Protein AF-A0A6J4KEX6-F1 (afdb_monomer_lite)

Sequence (152 aa):
MSIEQQAAGGSEARLTPADVQQVTFPRSTMLHPGYSEGDVDRFLDRVGAELSRLQAENAELQGQVSDLAQRLQAAESRPGPSDQAVGILAAAQQTADQYVAEAEAFSRVMTSEAREQYEDQLRQAREKAGAIIQAAQEAAQDAVAADVEARP

Foldseek 3Di:
DDDDPPDDDDDDPPQALVNLQPDDDDDDDPVDDDDDPVVSNVVSNVVSVVRVVVVVVVVVVVVVVVVVVVVVVVVVPDDDPVRVVVVVVVVVVVVVVVVVVVVVVVVVVVVVVVVVVVVVVVVVVVVVVVVVVVVVVVVVVVVVVVVVVPDD

Structure (mmCIF, N/CA/C/O backbone):
data_AF-A0A6J4KEX6-F1
#
_entry.id   AF-A0A6J4KEX6-F1
#
loop_
_atom_site.group_PDB
_atom_site.id
_atom_site.type_symbol
_atom_site.label_atom_id
_atom_site.label_alt_id
_atom_site.label_comp_id
_atom_site.label_asym_id
_atom_site.label_entity_id
_atom_site.label_seq_id
_atom_site.pdbx_PDB_ins_code
_atom_site.Cartn_x
_atom_site.Cartn_y
_atom_site.Cartn_z
_atom_site.occupancy
_atom_site.B_iso_or_equiv
_atom_site.auth_seq_id
_atom_site.auth_comp_id
_atom_site.auth_asym_id
_atom_site.auth_atom_id
_atom_site.pdbx_PDB_model_num
ATOM 1 N N . MET A 1 1 ? 6.064 -25.084 -22.216 1.00 36.19 1 MET A N 1
ATOM 2 C CA . MET A 1 1 ? 6.063 -25.283 -23.678 1.00 36.19 1 MET A CA 1
ATOM 3 C C . MET A 1 1 ? 5.664 -23.949 -24.271 1.00 36.19 1 MET A C 1
ATOM 5 O O . MET A 1 1 ? 4.623 -23.425 -23.898 1.00 36.19 1 MET A O 1
ATOM 9 N N . SER A 1 2 ? 6.615 -23.335 -24.963 1.00 36.50 2 SER A N 1
ATOM 10 C CA . SER A 1 2 ? 6.733 -21.894 -25.173 1.00 36.50 2 SER A CA 1
ATOM 11 C C . SER A 1 2 ? 5.706 -21.356 -26.161 1.00 36.50 2 SER A C 1
ATOM 13 O O . SER A 1 2 ? 5.505 -21.935 -27.224 1.00 36.50 2 SER A O 1
ATOM 15 N N . ILE A 1 3 ? 5.081 -20.248 -25.770 1.00 38.25 3 ILE A N 1
ATOM 16 C CA . ILE A 1 3 ? 4.128 -19.487 -26.569 1.00 38.25 3 ILE A CA 1
ATOM 17 C C . ILE A 1 3 ? 4.879 -18.879 -27.752 1.00 38.25 3 ILE A C 1
ATOM 19 O O . ILE A 1 3 ? 5.911 -18.228 -27.582 1.00 38.25 3 ILE A O 1
ATOM 23 N N . GLU A 1 4 ? 4.343 -19.152 -28.936 1.00 42.66 4 GLU A N 1
ATOM 24 C CA . GLU A 1 4 ? 4.689 -18.561 -30.218 1.00 42.66 4 GLU A CA 1
ATOM 25 C C . GLU A 1 4 ? 4.863 -17.047 -30.103 1.00 42.66 4 GLU A C 1
ATOM 27 O O . GLU A 1 4 ? 3.908 -16.301 -29.897 1.00 42.66 4 GLU A O 1
ATOM 32 N N . GLN A 1 5 ? 6.093 -16.589 -30.307 1.00 40.84 5 GLN A N 1
ATOM 33 C CA . GLN A 1 5 ? 6.354 -15.219 -30.715 1.00 40.84 5 GLN A CA 1
ATOM 34 C C . GLN A 1 5 ? 6.746 -15.248 -32.191 1.00 40.84 5 GLN A C 1
ATOM 36 O O . GLN A 1 5 ? 7.904 -15.112 -32.575 1.00 40.84 5 GLN A O 1
ATOM 41 N N . GLN A 1 6 ? 5.737 -15.495 -33.025 1.00 41.22 6 GLN A N 1
ATOM 42 C CA . GLN A 1 6 ? 5.761 -15.174 -34.444 1.00 41.22 6 GLN A CA 1
ATOM 43 C C . GLN A 1 6 ? 5.323 -13.711 -34.607 1.00 41.22 6 GLN A C 1
ATOM 45 O O . GLN A 1 6 ? 4.145 -13.396 -34.718 1.00 41.22 6 GLN A O 1
ATOM 50 N N . ALA A 1 7 ? 6.308 -12.816 -34.582 1.00 35.41 7 ALA A N 1
ATOM 51 C CA . ALA A 1 7 ? 6.277 -11.463 -35.139 1.00 35.41 7 ALA A CA 1
ATOM 52 C C . ALA A 1 7 ? 7.758 -11.058 -35.286 1.00 35.41 7 ALA A C 1
ATOM 54 O O . ALA A 1 7 ? 8.468 -11.016 -34.294 1.00 35.41 7 ALA A O 1
ATOM 55 N N . ALA A 1 8 ? 8.358 -10.836 -36.450 1.00 37.16 8 ALA A N 1
ATOM 56 C CA . ALA A 1 8 ? 7.833 -10.405 -37.728 1.00 37.16 8 ALA A CA 1
ATOM 57 C C . ALA A 1 8 ? 8.713 -10.959 -38.864 1.00 37.16 8 ALA A C 1
ATOM 59 O O . ALA A 1 8 ? 9.930 -10.776 -38.870 1.00 37.16 8 ALA A O 1
ATOM 60 N N . GLY A 1 9 ? 8.088 -11.594 -39.855 1.00 37.34 9 GLY A N 1
ATOM 61 C CA . GLY A 1 9 ? 8.650 -11.643 -41.200 1.00 37.34 9 GLY A CA 1
ATOM 62 C C . GLY A 1 9 ? 8.529 -10.248 -41.812 1.00 37.34 9 GLY A C 1
ATOM 63 O O . GLY A 1 9 ? 7.419 -9.731 -41.912 1.00 37.34 9 GLY A O 1
ATOM 64 N N . GLY A 1 10 ? 9.653 -9.623 -42.168 1.00 40.06 10 GLY A N 1
ATOM 65 C CA . GLY A 1 10 ? 9.644 -8.298 -42.794 1.00 40.06 10 GLY A CA 1
ATOM 66 C C . GLY A 1 10 ? 10.841 -7.412 -42.461 1.00 40.06 10 GLY A C 1
ATOM 67 O O . GLY A 1 10 ? 10.688 -6.291 -41.991 1.00 40.06 10 GLY A O 1
ATOM 68 N N . SER A 1 11 ? 12.053 -7.883 -42.710 1.00 38.91 11 SER A N 1
ATOM 69 C CA . SER A 1 11 ? 13.150 -7.006 -43.115 1.00 38.91 11 SER A CA 1
ATOM 70 C C . SER A 1 11 ? 14.004 -7.856 -44.034 1.00 38.91 11 SER A C 1
ATOM 72 O O . SER A 1 11 ? 14.505 -8.893 -43.602 1.00 38.91 11 SER A O 1
ATOM 74 N N . GLU A 1 12 ? 14.110 -7.464 -45.303 1.00 49.44 12 GLU A N 1
ATOM 75 C CA . GLU A 1 12 ? 15.237 -7.855 -46.154 1.00 49.44 12 GLU A CA 1
ATOM 76 C C . GLU A 1 12 ? 16.487 -7.896 -45.271 1.00 49.44 12 GLU A C 1
ATOM 78 O O . GLU A 1 12 ? 16.677 -6.964 -44.486 1.00 49.44 12 GLU A O 1
ATOM 83 N N . ALA A 1 13 ? 17.234 -9.007 -45.285 1.00 61.22 13 ALA A N 1
ATOM 84 C CA . ALA A 1 13 ? 18.348 -9.252 -44.370 1.00 61.22 13 ALA A CA 1
ATOM 85 C C . ALA A 1 13 ? 19.141 -7.955 -44.157 1.00 61.22 13 ALA A C 1
ATOM 87 O O . ALA A 1 13 ? 19.726 -7.430 -45.104 1.00 61.22 13 ALA A O 1
ATOM 88 N N . ARG A 1 14 ? 19.024 -7.367 -42.954 1.00 72.31 14 ARG A N 1
ATOM 89 C CA . ARG A 1 14 ? 19.519 -6.012 -42.694 1.00 72.31 14 ARG A CA 1
ATOM 90 C C . ARG A 1 14 ? 20.992 -5.988 -43.055 1.00 72.31 14 ARG A C 1
ATOM 92 O O . ARG A 1 14 ? 21.758 -6.747 -42.470 1.00 72.31 14 ARG A O 1
ATOM 99 N N . LEU A 1 15 ? 21.344 -5.125 -44.002 1.00 80.88 15 LEU A N 1
ATOM 100 C CA . LEU A 1 15 ? 22.712 -4.959 -44.467 1.00 80.88 15 LEU A CA 1
ATOM 101 C C . LEU A 1 15 ? 23.628 -4.801 -43.247 1.00 80.88 15 LEU A C 1
ATOM 103 O O . LEU A 1 15 ? 23.368 -3.962 -42.377 1.00 80.88 15 LEU A O 1
ATOM 107 N N . THR A 1 16 ? 24.656 -5.634 -43.151 1.00 85.38 16 THR A N 1
ATOM 108 C CA . THR A 1 16 ? 25.704 -5.509 -42.139 1.00 85.38 16 THR A CA 1
ATOM 109 C C . THR A 1 16 ? 26.888 -4.725 -42.706 1.00 85.38 16 THR A C 1
ATOM 111 O O . THR A 1 16 ? 27.060 -4.646 -43.924 1.00 85.38 16 THR A O 1
ATOM 114 N N . PRO A 1 17 ? 27.748 -4.146 -41.851 1.00 85.06 17 PRO A N 1
ATOM 115 C CA . PRO A 1 17 ? 28.993 -3.530 -42.306 1.00 85.06 17 PRO A CA 1
ATOM 116 C C . PRO A 1 17 ? 29.854 -4.484 -43.141 1.00 85.06 17 PRO A C 1
ATOM 118 O O . PRO A 1 17 ? 30.472 -4.064 -44.116 1.00 85.06 17 PRO A O 1
ATOM 121 N N . ALA A 1 18 ? 29.850 -5.773 -42.789 1.00 81.56 18 ALA A N 1
ATOM 122 C CA . ALA A 1 18 ? 30.549 -6.810 -43.535 1.00 81.56 18 ALA A CA 1
ATOM 123 C C . ALA A 1 18 ? 29.918 -7.048 -44.915 1.00 81.56 18 ALA A C 1
ATOM 125 O O . ALA A 1 18 ? 30.652 -7.179 -45.890 1.00 81.56 18 ALA A O 1
ATOM 126 N N . ASP A 1 19 ? 28.586 -7.024 -45.022 1.00 85.50 19 ASP A N 1
ATOM 127 C CA . ASP A 1 19 ? 27.896 -7.163 -46.313 1.00 85.50 19 ASP A CA 1
ATOM 128 C C . ASP A 1 19 ? 28.246 -6.007 -47.258 1.00 85.50 19 ASP A C 1
ATOM 130 O O . ASP A 1 19 ? 28.453 -6.226 -48.447 1.00 85.50 19 ASP A O 1
ATOM 134 N N . VAL A 1 20 ? 28.387 -4.784 -46.731 1.00 86.19 20 VAL A N 1
ATOM 135 C CA . VAL A 1 20 ? 28.819 -3.609 -47.512 1.00 86.19 20 VAL A CA 1
ATOM 136 C C . VAL A 1 20 ? 30.247 -3.780 -48.037 1.00 86.19 20 VAL A C 1
ATOM 138 O O . VAL A 1 20 ? 30.517 -3.432 -49.182 1.00 86.19 20 VAL A O 1
ATOM 141 N N . GLN A 1 21 ? 31.153 -4.328 -47.225 1.00 81.00 21 GLN A N 1
ATOM 142 C CA . GLN A 1 21 ? 32.560 -4.520 -47.601 1.00 81.00 21 GLN A CA 1
ATOM 143 C C . GLN A 1 21 ? 32.783 -5.707 -48.548 1.00 81.00 21 GLN A C 1
ATOM 145 O O . GLN A 1 21 ? 33.761 -5.731 -49.287 1.00 81.00 21 GLN A O 1
ATOM 150 N N . GLN A 1 22 ? 31.900 -6.707 -48.521 1.00 83.50 22 GLN A N 1
ATOM 151 C CA . GLN A 1 22 ? 32.005 -7.913 -49.351 1.00 83.50 22 GLN A CA 1
ATOM 152 C C . GLN A 1 22 ? 31.260 -7.793 -50.688 1.00 83.50 22 GLN A C 1
ATOM 154 O O . GLN A 1 22 ? 31.365 -8.681 -51.541 1.00 83.50 22 GLN A O 1
ATOM 159 N N . VAL A 1 23 ? 30.508 -6.708 -50.894 1.00 85.00 23 VAL A N 1
ATOM 160 C CA . VAL A 1 23 ? 29.812 -6.446 -52.155 1.00 85.00 23 VAL A CA 1
ATOM 161 C C . VAL A 1 23 ? 30.818 -6.340 -53.301 1.00 85.00 23 VAL A C 1
ATOM 163 O O . VAL A 1 23 ? 31.762 -5.558 -53.270 1.00 85.00 23 VAL A O 1
ATOM 166 N N . THR A 1 24 ? 30.586 -7.129 -54.351 1.00 79.50 24 THR A N 1
ATOM 167 C CA . THR A 1 24 ? 31.379 -7.101 -55.584 1.00 79.50 24 THR A CA 1
ATOM 168 C C . THR A 1 24 ? 30.533 -6.547 -56.722 1.00 79.50 24 THR A C 1
ATOM 170 O O . THR A 1 24 ? 29.480 -7.099 -57.046 1.00 79.50 24 THR A O 1
ATOM 173 N N . PHE A 1 25 ? 31.009 -5.482 -57.366 1.00 81.19 25 PHE A N 1
ATOM 174 C CA . PHE A 1 25 ? 30.365 -4.910 -58.547 1.00 81.19 25 PHE A CA 1
ATOM 175 C C . PHE A 1 25 ? 30.959 -5.487 -59.849 1.00 81.19 25 PHE A C 1
ATOM 177 O O . PHE A 1 25 ? 32.162 -5.752 -59.919 1.00 81.19 25 PHE A O 1
ATOM 184 N N . PRO A 1 26 ? 30.152 -5.690 -60.908 1.00 78.12 26 PRO A N 1
ATOM 185 C CA . PRO A 1 26 ? 30.657 -6.118 -62.210 1.00 78.12 26 PRO A CA 1
ATOM 186 C C . PRO A 1 26 ? 31.541 -5.033 -62.844 1.00 78.12 26 PRO A C 1
ATOM 188 O O . PRO A 1 26 ? 31.251 -3.841 -62.744 1.00 78.12 26 PRO A O 1
ATOM 191 N N . ARG A 1 27 ? 32.612 -5.445 -63.532 1.00 72.50 27 ARG A N 1
ATOM 192 C CA . ARG A 1 27 ? 33.552 -4.514 -64.179 1.00 72.50 27 ARG A CA 1
ATOM 193 C C . ARG A 1 27 ? 32.888 -3.728 -65.312 1.00 72.50 27 ARG A C 1
ATOM 195 O O . ARG A 1 27 ? 32.117 -4.284 -66.095 1.00 72.50 27 ARG A O 1
ATOM 202 N N . SER A 1 28 ? 33.263 -2.457 -65.438 1.00 74.31 28 SER A N 1
ATOM 203 C CA . SER A 1 28 ? 32.850 -1.576 -66.536 1.00 74.31 28 SER A CA 1
ATOM 204 C C . SER A 1 28 ? 33.181 -2.191 -67.903 1.00 74.31 28 SER A C 1
ATOM 206 O O . SER A 1 28 ? 34.277 -2.711 -68.114 1.00 74.31 28 SER A O 1
ATOM 208 N N . THR A 1 29 ? 32.236 -2.127 -68.844 1.00 71.19 29 THR A N 1
ATOM 209 C CA . THR A 1 29 ? 32.413 -2.625 -70.222 1.00 71.19 29 THR A CA 1
ATOM 210 C C . THR A 1 29 ? 32.807 -1.485 -71.163 1.00 71.19 29 THR A C 1
ATOM 212 O O . THR A 1 29 ? 32.499 -0.329 -70.900 1.00 71.19 29 THR A O 1
ATOM 215 N N . MET A 1 30 ? 33.451 -1.789 -72.297 1.00 67.62 30 MET A N 1
ATOM 216 C CA . MET A 1 30 ? 33.964 -0.781 -73.248 1.00 67.62 30 MET A CA 1
ATOM 217 C C . MET A 1 30 ? 32.886 0.185 -73.791 1.00 67.62 30 MET A C 1
ATOM 219 O O . MET A 1 30 ? 33.214 1.267 -74.267 1.00 67.62 30 MET A O 1
ATOM 223 N N . LEU A 1 31 ? 31.607 -0.202 -73.712 1.00 73.25 31 LEU A N 1
ATOM 224 C CA . LEU A 1 31 ? 30.459 0.556 -74.218 1.00 73.25 31 LEU A CA 1
ATOM 225 C C . LEU A 1 31 ? 29.855 1.527 -73.180 1.00 73.25 31 LEU A C 1
ATOM 227 O O . LEU A 1 31 ? 29.106 2.419 -73.563 1.00 73.25 31 LEU A O 1
ATOM 231 N N . HIS A 1 32 ? 30.175 1.366 -71.888 1.00 66.81 32 HIS A N 1
ATOM 232 C CA . HIS A 1 32 ? 29.656 2.194 -70.796 1.00 66.81 32 HIS A CA 1
ATOM 233 C C . HIS A 1 32 ? 30.770 2.504 -69.783 1.00 66.81 32 HIS A C 1
ATOM 235 O O . HIS A 1 32 ? 31.202 1.596 -69.065 1.00 66.81 32 HIS A O 1
ATOM 241 N N . PRO A 1 33 ? 31.224 3.768 -69.673 1.00 73.81 33 PRO A N 1
ATOM 242 C CA . PRO A 1 33 ? 32.087 4.184 -68.574 1.00 73.81 33 PRO A CA 1
ATOM 243 C C . PRO A 1 33 ? 31.347 3.948 -67.251 1.00 73.81 33 PRO A C 1
ATOM 245 O O . PRO A 1 33 ? 30.296 4.541 -67.020 1.00 73.81 33 PRO A O 1
ATOM 248 N N . GLY A 1 34 ? 31.848 3.040 -66.414 1.00 78.81 34 GLY A N 1
ATOM 249 C CA . GLY A 1 34 ? 31.304 2.810 -65.074 1.00 78.81 34 GLY A CA 1
ATOM 250 C C . GLY A 1 34 ? 32.016 3.646 -64.014 1.00 78.81 34 GLY A C 1
ATOM 251 O O . GLY A 1 34 ? 32.900 4.449 -64.320 1.00 78.81 34 GLY A O 1
ATOM 252 N N . TYR A 1 35 ? 31.623 3.455 -62.756 1.00 83.88 35 TYR A N 1
ATOM 253 C CA . TYR A 1 35 ? 32.251 4.128 -61.621 1.00 83.88 35 TYR A CA 1
ATOM 254 C C . TYR A 1 35 ? 33.727 3.725 -61.463 1.00 83.88 35 TYR A C 1
ATOM 256 O O . TYR A 1 35 ? 34.133 2.620 -61.823 1.00 83.88 35 TYR A O 1
ATOM 264 N N . SER A 1 36 ? 34.525 4.642 -60.914 1.00 83.75 36 SER A N 1
ATOM 265 C CA . SER A 1 36 ? 35.916 4.398 -60.525 1.00 83.75 36 SER A CA 1
ATOM 266 C C . SER A 1 36 ? 35.953 3.452 -59.325 1.00 83.75 36 SER A C 1
ATOM 268 O O . SER A 1 36 ? 35.392 3.774 -58.280 1.00 83.75 36 SER A O 1
ATOM 270 N N . GLU A 1 37 ? 36.618 2.304 -59.469 1.00 83.12 37 GLU A N 1
ATOM 271 C CA . GLU A 1 37 ? 36.763 1.281 -58.418 1.00 83.12 37 GLU A CA 1
ATOM 272 C C . GLU A 1 37 ? 37.277 1.896 -57.109 1.00 83.12 37 GLU A C 1
ATOM 274 O O . GLU A 1 37 ? 36.626 1.785 -56.077 1.00 83.12 37 GLU A O 1
ATOM 279 N N . GLY A 1 38 ? 38.340 2.704 -57.177 1.00 85.62 38 GLY A N 1
ATOM 280 C CA . GLY A 1 38 ? 38.907 3.345 -55.988 1.00 85.62 38 GLY A CA 1
ATOM 281 C C . GLY A 1 38 ? 38.004 4.390 -55.316 1.00 85.62 38 GLY A C 1
ATOM 282 O O . GLY A 1 38 ? 38.167 4.652 -54.125 1.00 85.62 38 GLY A O 1
ATOM 283 N N . ASP A 1 39 ? 37.058 5.000 -56.038 1.00 85.19 39 ASP A N 1
ATOM 284 C CA . ASP A 1 39 ? 36.083 5.919 -55.429 1.00 85.19 39 ASP A CA 1
ATOM 285 C C . ASP A 1 39 ? 34.890 5.163 -54.830 1.00 85.19 39 ASP A C 1
ATOM 287 O O . ASP A 1 39 ? 34.352 5.584 -53.803 1.00 85.19 39 ASP A O 1
ATOM 291 N N . VAL A 1 40 ? 34.517 4.027 -55.430 1.00 89.94 40 VAL A N 1
ATOM 292 C CA . VAL A 1 40 ? 33.521 3.100 -54.878 1.00 89.94 40 VAL A CA 1
ATOM 293 C C . VAL A 1 40 ? 34.040 2.476 -53.584 1.00 89.94 40 VAL A C 1
ATOM 295 O O . VAL A 1 40 ? 33.324 2.516 -52.588 1.00 89.94 40 VAL A O 1
ATOM 298 N N . ASP A 1 41 ? 35.287 2.007 -53.547 1.00 87.75 41 ASP A N 1
ATOM 299 C CA . ASP A 1 41 ? 35.887 1.397 -52.352 1.00 87.75 41 ASP A CA 1
ATOM 300 C C . ASP A 1 41 ? 35.892 2.366 -51.161 1.00 87.75 41 ASP A C 1
ATOM 302 O O . ASP A 1 41 ? 35.394 2.049 -50.081 1.00 87.75 41 ASP A O 1
ATOM 306 N N . ARG A 1 42 ? 36.342 3.612 -51.373 1.00 91.50 42 ARG A N 1
ATOM 307 C CA . ARG A 1 42 ? 36.311 4.659 -50.332 1.00 91.50 42 ARG A CA 1
ATOM 308 C C . ARG A 1 42 ? 34.897 4.958 -49.840 1.00 91.50 42 ARG A C 1
ATOM 310 O O . ARG A 1 42 ? 34.704 5.305 -48.672 1.00 91.50 42 ARG A O 1
ATOM 317 N N . PHE A 1 43 ? 33.910 4.892 -50.731 1.00 91.06 43 PHE A N 1
ATOM 318 C CA . PHE A 1 43 ? 32.514 5.078 -50.359 1.00 91.06 43 PHE A CA 1
ATOM 319 C C . PHE A 1 43 ? 32.001 3.903 -49.517 1.00 91.06 43 PHE A C 1
ATOM 321 O O . PHE A 1 43 ? 31.381 4.146 -48.481 1.00 91.06 43 PHE A O 1
ATOM 328 N N . LEU A 1 44 ? 32.300 2.658 -49.903 1.00 92.75 44 LEU A N 1
ATOM 329 C CA . LEU A 1 44 ? 31.933 1.458 -49.143 1.00 92.75 44 LEU A CA 1
ATOM 330 C C . LEU A 1 44 ? 32.568 1.447 -47.747 1.00 92.75 44 LEU A C 1
ATOM 332 O O . LEU A 1 44 ? 31.869 1.153 -46.780 1.00 92.75 44 LEU A O 1
ATOM 336 N N . ASP A 1 45 ? 33.832 1.856 -47.612 1.00 90.62 45 ASP A N 1
ATOM 337 C CA . ASP A 1 45 ? 34.497 1.999 -46.310 1.00 90.62 45 ASP A CA 1
ATOM 338 C C . ASP A 1 45 ? 33.757 2.991 -45.405 1.00 90.62 45 ASP A C 1
ATOM 340 O O . ASP A 1 45 ? 33.467 2.703 -44.239 1.00 90.62 45 ASP A O 1
ATOM 344 N N . ARG A 1 46 ? 33.394 4.160 -45.952 1.00 94.38 46 ARG A N 1
ATOM 345 C CA . ARG A 1 46 ? 32.645 5.187 -45.218 1.00 94.38 46 ARG A CA 1
ATOM 346 C C . ARG A 1 46 ? 31.259 4.690 -44.803 1.00 94.38 46 ARG A C 1
ATOM 348 O O . ARG A 1 46 ? 30.843 4.943 -43.674 1.00 94.38 46 ARG A O 1
ATOM 355 N N . VAL A 1 47 ? 30.548 3.997 -45.694 1.00 95.19 47 VAL A N 1
ATOM 356 C CA . VAL A 1 47 ? 29.225 3.424 -45.401 1.00 95.19 47 VAL A CA 1
ATOM 357 C C . VAL A 1 47 ? 29.332 2.314 -44.356 1.00 95.19 47 VAL A C 1
ATOM 359 O O . VAL A 1 47 ? 28.541 2.297 -43.417 1.00 95.19 47 VAL A O 1
ATOM 362 N N . GLY A 1 48 ? 30.323 1.427 -44.466 1.00 92.00 48 GLY A N 1
ATOM 363 C CA . GLY A 1 48 ? 30.556 0.354 -43.501 1.00 92.00 48 GLY A CA 1
ATOM 364 C C . GLY A 1 48 ? 30.873 0.890 -42.104 1.00 92.00 48 GLY A C 1
ATOM 365 O O . GLY A 1 48 ? 30.310 0.414 -41.114 1.00 92.00 48 GLY A O 1
ATOM 366 N N . ALA A 1 49 ? 31.713 1.925 -42.011 1.00 93.38 49 ALA A N 1
ATOM 367 C CA . ALA A 1 49 ? 32.024 2.589 -40.746 1.00 93.38 49 ALA A CA 1
ATOM 368 C C . ALA A 1 49 ? 30.778 3.227 -40.109 1.00 93.38 49 ALA A C 1
ATOM 370 O O . ALA A 1 49 ? 30.520 3.034 -38.919 1.00 93.38 49 ALA A O 1
ATOM 371 N N . GLU A 1 50 ? 29.970 3.935 -40.900 1.00 95.31 50 GLU A N 1
ATOM 372 C CA . GLU A 1 50 ? 28.759 4.590 -40.401 1.00 95.31 50 GLU A CA 1
ATOM 373 C C . GLU A 1 50 ? 27.683 3.580 -39.987 1.00 95.31 50 GLU A C 1
ATOM 375 O O . GLU A 1 50 ? 27.048 3.734 -38.946 1.00 95.31 50 GLU A O 1
ATOM 380 N N . LEU A 1 51 ? 27.518 2.496 -40.746 1.00 95.00 51 LEU A N 1
ATOM 381 C CA . LEU A 1 51 ? 26.600 1.415 -40.403 1.00 95.00 51 LEU A CA 1
ATOM 382 C C . LEU A 1 51 ? 27.017 0.713 -39.106 1.00 95.00 51 LEU A C 1
ATOM 384 O O . LEU A 1 51 ? 26.163 0.414 -38.275 1.00 95.00 51 LEU A O 1
ATOM 388 N N . SER A 1 52 ? 28.322 0.516 -38.895 1.00 93.75 52 SER A N 1
ATOM 389 C CA . SER A 1 52 ? 28.861 -0.035 -37.643 1.00 93.75 52 SER A CA 1
ATOM 390 C C . SER A 1 52 ? 28.555 0.885 -36.460 1.00 93.75 52 SER A C 1
ATOM 392 O O . SER A 1 52 ? 28.099 0.424 -35.414 1.00 93.75 52 SER A O 1
ATOM 394 N N . ARG A 1 53 ? 28.751 2.199 -36.643 1.00 95.94 53 ARG A N 1
ATOM 395 C CA . ARG A 1 53 ? 28.435 3.227 -35.642 1.00 95.94 53 ARG A CA 1
ATOM 396 C C . ARG A 1 53 ? 26.950 3.213 -35.280 1.00 95.94 53 ARG A C 1
ATOM 398 O O . ARG A 1 53 ? 26.615 3.143 -34.102 1.00 95.94 53 ARG A O 1
ATOM 405 N N . LEU A 1 54 ? 26.071 3.229 -36.283 1.00 95.19 54 LEU A N 1
ATOM 406 C CA . LEU A 1 54 ? 24.620 3.215 -36.085 1.00 95.19 54 LEU A CA 1
ATOM 407 C C . LEU A 1 54 ? 24.138 1.920 -35.429 1.00 95.19 54 LEU A C 1
ATOM 409 O O . LEU A 1 54 ? 23.239 1.964 -34.596 1.00 95.19 54 LEU A O 1
ATOM 413 N N . GLN A 1 55 ? 24.722 0.769 -35.772 1.00 93.00 55 GLN A N 1
ATOM 414 C CA . GLN A 1 55 ? 24.381 -0.500 -35.127 1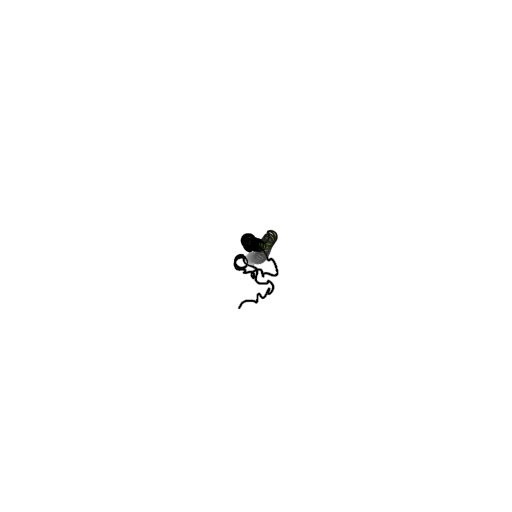.00 93.00 55 GLN A CA 1
ATOM 415 C C . GLN A 1 55 ? 24.800 -0.523 -33.653 1.00 93.00 55 GLN A C 1
ATOM 417 O O . GLN A 1 55 ? 24.013 -0.965 -32.818 1.00 93.00 55 GLN A O 1
ATOM 422 N N . ALA A 1 56 ? 25.990 -0.011 -33.323 1.00 94.31 56 ALA A N 1
ATOM 423 C CA . ALA A 1 56 ? 26.444 0.105 -31.939 1.00 94.31 56 ALA A CA 1
ATOM 424 C C . ALA A 1 56 ? 25.546 1.049 -31.122 1.00 94.31 56 ALA A C 1
ATOM 426 O O . ALA A 1 56 ? 25.085 0.679 -30.044 1.00 94.31 56 ALA A O 1
ATOM 427 N N . GLU A 1 57 ? 25.226 2.223 -31.672 1.00 96.69 57 GLU A N 1
ATOM 428 C CA . GLU A 1 57 ? 24.319 3.195 -31.050 1.00 96.69 57 GLU A CA 1
ATOM 429 C C . GLU A 1 57 ? 22.912 2.605 -30.862 1.00 96.69 57 GLU A C 1
ATOM 431 O O . GLU A 1 57 ? 22.300 2.752 -29.806 1.00 96.69 57 GLU A O 1
ATOM 436 N N . ASN A 1 58 ? 22.402 1.862 -31.849 1.00 96.44 58 ASN A N 1
ATOM 437 C CA . ASN A 1 58 ? 21.100 1.212 -31.733 1.00 96.44 58 ASN A CA 1
ATOM 438 C C . ASN A 1 58 ? 21.091 0.124 -30.650 1.00 96.44 58 ASN A C 1
ATOM 440 O O . ASN A 1 58 ? 20.125 0.039 -29.896 1.00 96.44 58 ASN A O 1
ATOM 444 N N . ALA A 1 59 ? 22.154 -0.679 -30.546 1.00 95.44 59 ALA A N 1
ATOM 445 C CA . ALA A 1 59 ? 22.286 -1.691 -29.500 1.00 95.44 59 ALA A CA 1
ATOM 446 C C . ALA A 1 59 ? 22.355 -1.057 -28.100 1.00 95.44 59 ALA A C 1
ATOM 448 O O . ALA A 1 59 ? 21.709 -1.542 -27.171 1.00 95.44 59 ALA A O 1
ATOM 449 N N . GLU A 1 60 ? 23.079 0.056 -27.956 1.00 97.81 60 GLU A N 1
ATOM 450 C CA . GLU A 1 60 ? 23.1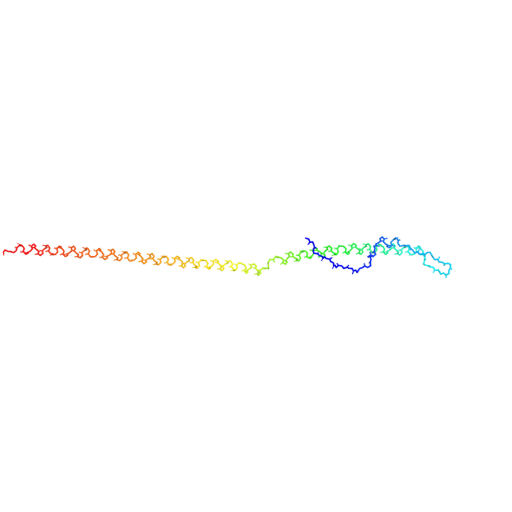26 0.823 -26.711 1.00 97.81 60 GLU A CA 1
ATOM 451 C C . GLU A 1 60 ? 21.744 1.375 -26.339 1.00 97.81 60 GLU A C 1
ATOM 453 O O . GLU A 1 60 ? 21.273 1.156 -25.222 1.00 97.81 60 GLU A O 1
ATOM 458 N N . LEU A 1 61 ? 21.056 2.025 -27.282 1.00 97.62 61 LEU A N 1
ATOM 459 C CA . LEU A 1 61 ? 19.712 2.567 -27.067 1.00 97.62 61 LEU A CA 1
ATOM 460 C C . LEU A 1 61 ? 18.702 1.472 -26.707 1.00 97.62 61 LEU A C 1
ATOM 462 O O . LEU A 1 61 ? 17.895 1.658 -25.799 1.00 97.62 61 LEU A O 1
ATOM 466 N N . GLN A 1 62 ? 18.753 0.316 -27.371 1.00 97.69 62 GLN A N 1
ATOM 467 C CA . GLN A 1 62 ? 17.920 -0.836 -27.013 1.00 97.69 62 GLN A CA 1
ATOM 468 C C . GLN A 1 62 ? 18.209 -1.319 -25.586 1.00 97.69 62 GLN A C 1
ATOM 470 O O . GLN A 1 62 ? 17.274 -1.614 -24.839 1.00 97.69 62 GLN A O 1
ATOM 475 N N . GLY A 1 63 ? 19.483 -1.345 -25.182 1.00 98.00 63 GLY A N 1
ATOM 476 C CA . GLY A 1 63 ? 19.887 -1.645 -23.810 1.00 98.00 63 GLY A CA 1
ATOM 477 C C . GLY A 1 63 ? 19.308 -0.651 -22.800 1.00 98.00 63 GLY A C 1
ATOM 478 O O . GLY A 1 63 ? 18.725 -1.064 -21.798 1.00 98.00 63 GLY A O 1
ATOM 479 N N . GLN A 1 64 ? 19.389 0.650 -23.090 1.00 97.88 64 GLN A N 1
ATOM 480 C CA . GLN A 1 64 ? 18.819 1.706 -22.245 1.00 97.88 64 GLN A CA 1
ATOM 481 C C . GLN A 1 64 ? 17.294 1.601 -22.136 1.00 97.88 64 GLN A C 1
ATOM 483 O O . GLN A 1 64 ? 16.748 1.707 -21.040 1.00 97.88 64 GLN A O 1
ATOM 488 N N . VAL A 1 65 ? 16.595 1.354 -23.248 1.00 98.25 65 VAL A N 1
ATOM 489 C CA . VAL A 1 65 ? 15.138 1.149 -23.255 1.00 98.25 65 VAL A CA 1
ATOM 490 C C . VAL A 1 65 ? 14.758 -0.065 -22.412 1.00 98.25 65 VAL A C 1
ATOM 492 O O . VAL A 1 65 ? 13.813 0.015 -21.631 1.00 98.25 65 VAL A O 1
ATOM 495 N N . SER A 1 66 ? 15.501 -1.169 -22.527 1.00 97.94 66 SER A N 1
ATOM 496 C CA . SER A 1 66 ? 15.263 -2.369 -21.723 1.00 97.94 66 SER A CA 1
ATOM 497 C C . SER A 1 66 ? 15.454 -2.105 -20.225 1.00 97.94 66 SER A C 1
ATOM 499 O O . SER A 1 66 ? 14.616 -2.516 -19.426 1.00 97.94 66 SER A O 1
ATOM 501 N N . ASP A 1 67 ? 16.522 -1.409 -19.832 1.00 97.94 67 ASP A N 1
ATOM 502 C CA . ASP A 1 67 ? 16.774 -1.037 -18.432 1.00 97.94 67 ASP A CA 1
ATOM 503 C C . ASP A 1 67 ? 15.698 -0.076 -17.896 1.00 97.94 67 ASP A C 1
ATOM 505 O O . ASP A 1 67 ? 15.147 -0.294 -16.816 1.00 97.94 67 ASP A O 1
ATOM 509 N N . LEU A 1 68 ? 15.316 0.942 -18.671 1.00 97.31 68 LEU A N 1
ATOM 510 C CA . LEU A 1 68 ? 14.238 1.864 -18.304 1.00 97.31 68 LEU A CA 1
ATOM 511 C C . LEU A 1 68 ? 12.894 1.146 -18.151 1.00 97.31 68 LEU A C 1
ATOM 513 O O . LEU A 1 68 ? 12.177 1.403 -17.184 1.00 97.31 68 LEU A O 1
ATOM 517 N N . ALA A 1 69 ? 12.569 0.225 -19.059 1.00 96.69 69 ALA A N 1
ATOM 518 C CA . ALA A 1 69 ? 11.356 -0.582 -18.975 1.00 96.69 69 ALA A CA 1
ATOM 519 C C . ALA A 1 69 ? 11.349 -1.460 -17.714 1.00 96.69 69 ALA A C 1
ATOM 521 O O . ALA A 1 69 ? 10.345 -1.504 -17.005 1.00 96.69 69 ALA A O 1
ATOM 522 N N . GLN A 1 70 ? 12.479 -2.094 -17.378 1.00 96.06 70 GLN A N 1
ATOM 523 C CA . GLN A 1 70 ? 12.621 -2.875 -16.144 1.00 96.06 70 GLN A CA 1
ATOM 524 C C . GLN A 1 70 ? 12.448 -2.010 -14.890 1.00 96.06 70 GLN A C 1
ATOM 526 O O . GLN A 1 70 ? 11.759 -2.409 -13.950 1.00 96.06 70 GLN A O 1
ATOM 531 N N . ARG A 1 71 ? 13.032 -0.806 -14.872 1.00 95.00 71 ARG A N 1
ATOM 532 C CA . ARG A 1 71 ? 12.885 0.141 -13.756 1.00 95.00 71 ARG A CA 1
ATOM 533 C C . ARG A 1 71 ? 11.448 0.617 -13.593 1.00 95.00 71 ARG A C 1
ATOM 535 O O . ARG A 1 71 ? 10.969 0.690 -12.464 1.00 95.00 71 ARG A O 1
ATOM 542 N N . LEU A 1 72 ? 10.766 0.924 -14.696 1.00 94.50 72 LEU A N 1
ATOM 543 C CA . LEU A 1 72 ? 9.367 1.339 -14.669 1.00 94.50 72 LEU A CA 1
ATOM 544 C C . LEU A 1 72 ? 8.479 0.210 -14.141 1.00 94.50 72 LEU A C 1
ATOM 546 O O . LEU A 1 72 ? 7.709 0.431 -13.213 1.00 94.50 72 LEU A O 1
ATOM 550 N N . GLN A 1 73 ? 8.668 -1.014 -14.634 1.00 92.62 73 GLN A N 1
ATOM 551 C CA . GLN A 1 73 ? 7.920 -2.179 -14.163 1.00 92.62 73 GLN A CA 1
ATOM 552 C C . GLN A 1 73 ? 8.148 -2.453 -12.666 1.00 92.62 73 GLN A C 1
ATOM 554 O O . GLN A 1 73 ? 7.209 -2.769 -11.931 1.00 92.62 73 GLN A O 1
ATOM 559 N N . ALA A 1 74 ? 9.385 -2.298 -12.183 1.00 89.56 74 ALA A N 1
ATOM 560 C CA . ALA A 1 74 ? 9.699 -2.416 -10.761 1.00 89.56 74 ALA A CA 1
ATOM 561 C C . ALA A 1 74 ? 9.038 -1.308 -9.921 1.00 89.56 74 ALA A C 1
ATOM 563 O O . ALA A 1 74 ? 8.601 -1.567 -8.798 1.00 89.56 74 ALA A O 1
ATOM 564 N N . ALA A 1 75 ? 8.944 -0.087 -10.455 1.00 86.88 75 ALA A N 1
ATOM 565 C CA . ALA A 1 75 ? 8.257 1.022 -9.801 1.00 86.88 75 ALA A CA 1
ATOM 566 C C . ALA A 1 75 ? 6.734 0.809 -9.748 1.00 86.88 75 ALA A C 1
ATOM 568 O O . ALA A 1 75 ? 6.137 1.047 -8.703 1.00 86.88 75 ALA A O 1
ATOM 569 N N . GLU A 1 76 ? 6.127 0.309 -10.827 1.00 84.62 76 GLU A N 1
ATOM 570 C CA . GLU A 1 76 ? 4.692 -0.007 -10.912 1.00 84.62 76 GLU A CA 1
ATOM 571 C C . GLU A 1 76 ? 4.285 -1.188 -10.021 1.00 84.62 76 GLU A C 1
ATOM 573 O O . GLU A 1 76 ? 3.189 -1.206 -9.471 1.00 84.62 76 GLU A O 1
ATOM 578 N N . SER A 1 77 ? 5.176 -2.165 -9.832 1.00 83.38 77 SER A N 1
ATOM 579 C CA . SER A 1 77 ? 4.929 -3.317 -8.948 1.00 83.38 77 SER A CA 1
ATOM 580 C C . SER A 1 77 ? 4.931 -2.942 -7.463 1.00 83.38 77 SER A C 1
ATOM 582 O O . SER A 1 77 ? 4.555 -3.746 -6.607 1.00 83.38 77 SER A O 1
ATOM 584 N N . ARG A 1 78 ? 5.401 -1.738 -7.128 1.00 80.38 78 ARG A N 1
ATOM 585 C CA . ARG A 1 78 ? 5.463 -1.256 -5.756 1.00 80.38 78 ARG A CA 1
ATOM 586 C C . ARG A 1 78 ? 4.098 -0.654 -5.403 1.00 80.38 78 ARG A C 1
ATOM 588 O O . ARG A 1 78 ? 3.677 0.276 -6.086 1.00 80.38 78 ARG A O 1
ATOM 595 N N . PRO A 1 79 ? 3.407 -1.146 -4.356 1.00 77.88 79 PRO A N 1
ATOM 596 C CA . PRO A 1 79 ? 2.096 -0.622 -3.991 1.00 77.88 79 PRO A CA 1
ATOM 597 C C . PRO A 1 79 ? 2.193 0.882 -3.750 1.00 77.88 79 PRO A C 1
ATOM 599 O O . PRO A 1 79 ? 3.122 1.349 -3.077 1.00 77.88 79 PRO A O 1
ATOM 602 N N . GLY A 1 80 ? 1.251 1.632 -4.323 1.00 84.25 80 GLY A N 1
ATOM 603 C CA . GLY A 1 80 ? 1.232 3.080 -4.186 1.00 84.25 80 GLY A CA 1
ATOM 604 C C . GLY A 1 80 ? 1.080 3.482 -2.714 1.00 84.25 80 GLY A C 1
ATOM 605 O O . GLY A 1 80 ? 0.532 2.714 -1.917 1.00 84.25 80 GLY A O 1
ATOM 606 N N . PRO A 1 81 ? 1.507 4.694 -2.316 1.00 81.44 81 PRO A N 1
ATOM 607 C CA . PRO A 1 81 ? 1.291 5.192 -0.955 1.00 81.44 81 PRO A CA 1
ATOM 608 C C . PRO A 1 81 ? -0.181 5.109 -0.513 1.00 81.44 81 PRO A C 1
ATOM 610 O O . PRO A 1 81 ? -0.465 4.865 0.658 1.00 81.44 81 PRO A O 1
ATOM 613 N N . SER A 1 82 ? -1.115 5.258 -1.460 1.00 86.00 82 SER A N 1
ATOM 614 C CA . SER A 1 82 ? -2.552 5.062 -1.251 1.00 86.00 82 SER A CA 1
ATOM 615 C C . SER A 1 82 ? -2.908 3.619 -0.903 1.00 86.00 82 SER A C 1
ATOM 617 O O . SER A 1 82 ? -3.638 3.402 0.056 1.00 86.00 82 SER A O 1
ATOM 619 N N . ASP A 1 83 ? -2.374 2.633 -1.625 1.00 88.50 83 ASP A N 1
ATOM 620 C CA . ASP A 1 83 ? -2.687 1.215 -1.404 1.00 88.50 83 ASP A CA 1
ATOM 621 C C . ASP A 1 83 ? -2.142 0.743 -0.055 1.00 88.50 83 ASP A C 1
ATOM 623 O O . ASP A 1 83 ? -2.805 0.011 0.680 1.00 88.50 83 ASP A O 1
ATOM 627 N N . GLN A 1 84 ? -0.952 1.228 0.311 1.00 87.56 84 GLN A N 1
ATOM 628 C CA . GLN A 1 84 ? -0.375 0.996 1.633 1.00 87.56 84 GLN A CA 1
ATOM 629 C C . GLN A 1 84 ? -1.243 1.606 2.740 1.00 87.56 84 GLN A C 1
ATOM 631 O O . GLN A 1 84 ? -1.526 0.936 3.732 1.00 87.56 84 GLN A O 1
ATOM 636 N N . ALA A 1 85 ? -1.705 2.849 2.568 1.00 91.50 85 ALA A N 1
ATOM 637 C CA . ALA A 1 85 ? -2.593 3.499 3.530 1.00 91.50 85 ALA A CA 1
ATOM 638 C C . ALA A 1 85 ? -3.936 2.762 3.663 1.00 91.50 85 ALA A C 1
ATOM 640 O O . ALA A 1 85 ? -4.401 2.551 4.780 1.00 91.50 85 ALA A O 1
ATOM 641 N N . VAL A 1 86 ? -4.526 2.312 2.550 1.00 93.94 86 VAL A N 1
ATOM 642 C CA . VAL A 1 86 ? -5.746 1.489 2.552 1.00 93.94 86 VAL A CA 1
ATOM 643 C C . VAL A 1 86 ? -5.517 0.184 3.316 1.00 93.94 86 VAL A C 1
ATOM 645 O O . VAL A 1 86 ? -6.347 -0.180 4.145 1.00 93.94 86 VAL A O 1
ATOM 648 N N . GLY A 1 87 ? -4.378 -0.484 3.110 1.00 94.31 87 GLY A N 1
ATOM 649 C CA . GLY A 1 87 ? -4.016 -1.692 3.855 1.00 94.31 87 GLY A CA 1
ATOM 650 C C . GLY A 1 87 ? -3.892 -1.455 5.364 1.00 94.31 87 GLY A C 1
ATOM 651 O O . GLY A 1 87 ? -4.421 -2.233 6.156 1.00 94.31 87 GLY A O 1
ATOM 652 N N . ILE A 1 88 ? -3.253 -0.353 5.772 1.00 95.62 88 ILE A N 1
ATOM 653 C CA . ILE A 1 88 ? -3.127 0.024 7.190 1.00 95.62 88 ILE A CA 1
ATOM 654 C C . ILE A 1 88 ? -4.500 0.330 7.796 1.00 95.62 88 ILE A C 1
ATOM 656 O O . ILE A 1 88 ? -4.801 -0.147 8.888 1.00 95.62 88 ILE A O 1
ATOM 660 N N . LEU A 1 89 ? -5.343 1.094 7.097 1.00 95.38 89 LEU A N 1
ATOM 661 C CA . LEU A 1 89 ? -6.692 1.418 7.565 1.00 95.38 89 LEU A CA 1
ATOM 662 C C . LEU A 1 89 ? -7.563 0.166 7.689 1.00 95.38 89 LEU A C 1
ATOM 664 O O . LEU A 1 89 ? -8.270 0.023 8.681 1.00 95.38 89 LEU A O 1
ATOM 668 N N . ALA A 1 90 ? -7.477 -0.763 6.735 1.00 96.88 90 ALA A N 1
ATOM 669 C CA . ALA A 1 90 ? -8.193 -2.032 6.802 1.00 96.88 90 ALA A CA 1
ATOM 670 C C . ALA A 1 90 ? -7.740 -2.881 8.003 1.00 96.88 90 ALA A C 1
ATOM 672 O O . ALA A 1 90 ? -8.578 -3.400 8.739 1.00 96.88 90 ALA A O 1
ATOM 673 N N . ALA A 1 91 ? -6.429 -2.967 8.253 1.00 97.12 91 ALA A N 1
ATOM 674 C CA . ALA A 1 91 ? -5.888 -3.669 9.417 1.00 97.12 91 ALA A CA 1
ATOM 675 C C . ALA A 1 91 ? -6.305 -3.007 10.743 1.00 97.12 91 ALA A C 1
ATOM 677 O O . ALA A 1 91 ? -6.656 -3.693 11.707 1.00 97.12 91 ALA A O 1
ATOM 678 N N . ALA A 1 92 ? -6.310 -1.672 10.790 1.00 97.00 92 ALA A N 1
ATOM 679 C CA . ALA A 1 92 ? -6.775 -0.916 11.946 1.00 97.00 92 ALA A CA 1
ATOM 680 C C . ALA A 1 92 ? -8.274 -1.137 12.199 1.00 97.00 92 ALA A C 1
ATOM 682 O O . ALA A 1 92 ? -8.661 -1.365 13.343 1.00 97.00 92 ALA A O 1
ATOM 683 N N . GLN A 1 93 ? -9.101 -1.139 11.147 1.00 97.25 93 GLN A N 1
ATOM 684 C CA . GLN A 1 93 ? -10.536 -1.404 11.250 1.00 97.25 93 GLN A CA 1
ATOM 685 C C . GLN A 1 93 ? -10.805 -2.818 11.768 1.00 97.25 93 GLN A C 1
ATOM 687 O O . GLN A 1 93 ? -11.541 -2.976 12.734 1.00 97.25 93 GLN A O 1
ATOM 692 N N . GLN A 1 94 ? -10.143 -3.832 11.201 1.00 97.88 94 GLN A N 1
ATOM 693 C CA . GLN A 1 94 ? -10.259 -5.214 11.674 1.00 97.88 94 GLN A CA 1
ATOM 694 C C . GLN A 1 94 ? -9.887 -5.338 13.159 1.00 97.88 94 GLN A C 1
ATOM 696 O O . GLN A 1 94 ? -10.553 -6.038 13.919 1.00 97.88 94 GLN A O 1
ATOM 701 N N . THR A 1 95 ? -8.830 -4.639 13.579 1.00 97.62 95 THR A N 1
ATOM 702 C CA . THR A 1 95 ? -8.398 -4.615 14.981 1.00 97.62 95 THR A CA 1
ATOM 703 C C . THR A 1 95 ? -9.445 -3.942 15.869 1.00 97.62 95 THR A C 1
ATOM 705 O O . THR A 1 95 ? -9.778 -4.470 16.927 1.00 97.62 95 THR A O 1
ATOM 708 N N . ALA A 1 96 ? -10.000 -2.806 15.441 1.00 97.75 96 ALA A N 1
ATOM 709 C CA . ALA A 1 96 ? -11.055 -2.108 16.169 1.00 97.75 96 ALA A CA 1
ATOM 710 C C . ALA A 1 96 ? -12.308 -2.983 16.331 1.00 97.75 96 ALA A C 1
ATOM 712 O O . ALA A 1 96 ? -12.825 -3.103 17.441 1.00 97.75 96 ALA A O 1
ATOM 713 N N . ASP A 1 97 ? -12.744 -3.647 15.259 1.00 98.12 97 ASP A N 1
ATOM 714 C CA . ASP A 1 97 ? -13.896 -4.554 15.278 1.00 98.12 97 ASP A CA 1
ATOM 715 C C . ASP A 1 97 ? -13.670 -5.715 16.259 1.00 98.12 97 ASP A C 1
ATOM 717 O O . ASP A 1 97 ? -14.572 -6.094 17.010 1.00 98.12 97 ASP A O 1
ATOM 721 N N . GLN A 1 98 ? -12.443 -6.242 16.314 1.00 98.31 98 GLN A N 1
ATOM 722 C CA . GLN A 1 98 ? -12.078 -7.296 17.253 1.00 98.31 98 GLN A CA 1
ATOM 723 C C . GLN A 1 98 ? -12.105 -6.821 18.714 1.00 98.31 98 GLN A C 1
ATOM 725 O O . GLN A 1 98 ? -12.657 -7.523 19.562 1.00 98.31 98 GLN A O 1
ATOM 730 N N . TYR A 1 99 ? -11.593 -5.621 19.006 1.00 97.75 99 TYR A N 1
ATOM 731 C CA . TYR A 1 99 ? -11.682 -5.028 20.347 1.00 97.75 99 TYR A CA 1
ATOM 732 C C . TYR A 1 99 ? -13.129 -4.776 20.780 1.00 97.75 99 TYR A C 1
ATOM 734 O O . TYR A 1 99 ? -13.468 -5.007 21.940 1.00 97.75 99 TYR A O 1
ATOM 742 N N . VAL A 1 100 ? -13.994 -4.325 19.865 1.00 98.31 100 VAL A N 1
ATOM 743 C CA . VAL A 1 100 ? -15.423 -4.134 20.154 1.00 98.31 100 VAL A CA 1
ATOM 744 C C . VAL A 1 100 ? -16.080 -5.471 20.492 1.00 98.31 100 VAL A C 1
ATOM 746 O O . VAL A 1 100 ? -16.745 -5.577 21.522 1.00 98.31 100 VAL A O 1
ATOM 749 N N . ALA A 1 101 ? -15.842 -6.509 19.687 1.00 98.19 101 ALA A N 1
ATOM 750 C CA . ALA A 1 101 ? -16.394 -7.838 19.938 1.00 98.19 101 ALA A CA 1
ATOM 751 C C . ALA A 1 101 ? -15.931 -8.420 21.287 1.00 98.19 101 ALA A C 1
ATOM 753 O O . ALA A 1 101 ? -16.733 -8.998 22.026 1.00 98.19 101 ALA A O 1
ATOM 754 N N . GLU A 1 102 ? -14.654 -8.239 21.633 1.00 98.31 102 GLU A N 1
ATOM 755 C CA . GLU A 1 102 ? -14.095 -8.670 22.917 1.00 98.31 102 GLU A CA 1
ATOM 756 C C . GLU A 1 102 ? -14.711 -7.900 24.092 1.00 98.31 102 GLU A C 1
ATOM 758 O O . GLU A 1 102 ? -15.148 -8.511 25.070 1.00 98.31 102 GLU A O 1
ATOM 763 N N . ALA A 1 103 ? -14.830 -6.575 23.979 1.00 98.38 103 ALA A N 1
ATOM 764 C CA . ALA A 1 103 ? -15.448 -5.740 25.004 1.00 98.38 103 ALA A CA 1
ATOM 765 C C . ALA A 1 103 ? -16.924 -6.108 25.235 1.00 98.38 103 ALA A C 1
ATOM 767 O O . ALA A 1 103 ? -17.374 -6.193 26.380 1.00 98.38 103 ALA A O 1
ATOM 768 N N . GLU A 1 104 ? -17.680 -6.383 24.169 1.00 98.31 104 GLU A N 1
ATOM 769 C CA . GLU A 1 104 ? -19.069 -6.841 24.266 1.00 98.31 104 GLU A CA 1
ATOM 770 C C . GLU A 1 104 ? -19.190 -8.230 24.902 1.00 98.31 104 GLU A C 1
ATOM 772 O O . GLU A 1 104 ? -20.131 -8.493 25.658 1.00 98.31 104 GLU A O 1
ATOM 777 N N . ALA A 1 105 ? -18.274 -9.148 24.587 1.00 98.25 105 ALA A N 1
ATOM 778 C CA . ALA A 1 105 ? -18.238 -10.469 25.206 1.00 98.25 105 ALA A CA 1
ATOM 779 C C . ALA A 1 105 ? -17.933 -10.360 26.706 1.00 98.25 105 ALA A C 1
ATOM 781 O O . ALA A 1 105 ? -18.676 -10.901 27.527 1.00 98.25 105 ALA A O 1
ATOM 782 N N . PHE A 1 106 ? -16.910 -9.586 27.068 1.00 98.19 106 PHE A N 1
ATOM 783 C CA . PHE A 1 106 ? -16.539 -9.330 28.456 1.00 98.19 106 PHE A CA 1
ATOM 784 C C . PHE A 1 106 ? -17.678 -8.667 29.241 1.00 98.19 106 PHE A C 1
ATOM 786 O O . PHE A 1 106 ? -18.030 -9.114 30.330 1.00 98.19 106 PHE A O 1
ATOM 793 N N . SER A 1 107 ? -18.322 -7.646 28.669 1.00 98.56 107 SER A N 1
ATOM 794 C CA . SER A 1 107 ? -19.459 -6.962 29.293 1.00 98.56 107 SER A CA 1
ATOM 795 C C . SER A 1 107 ? -20.626 -7.912 29.581 1.00 98.56 107 SER A C 1
ATOM 797 O O . SER A 1 107 ? -21.223 -7.855 30.662 1.00 98.56 107 SER A O 1
ATOM 799 N N . ARG A 1 108 ? -20.932 -8.824 28.647 1.00 98.25 108 ARG A N 1
ATOM 800 C CA . ARG A 1 108 ? -21.974 -9.843 28.836 1.00 98.25 108 ARG A CA 1
ATOM 801 C C . ARG A 1 108 ? -21.658 -10.761 30.013 1.00 98.25 108 ARG A C 1
ATOM 803 O O . ARG A 1 108 ? -22.535 -10.950 30.853 1.00 98.25 108 ARG A O 1
ATOM 810 N N . VAL A 1 109 ? -20.422 -11.252 30.098 1.00 98.50 109 VAL A N 1
ATOM 811 C CA . VAL A 1 109 ? -19.957 -12.114 31.198 1.00 98.50 109 VAL A CA 1
ATOM 812 C C . VAL A 1 109 ? -20.023 -11.382 32.539 1.00 98.50 109 VAL A C 1
ATOM 814 O O . VAL A 1 109 ? -20.648 -11.869 33.476 1.00 98.50 109 VAL A O 1
ATOM 817 N N . MET A 1 110 ? -19.485 -10.163 32.618 1.00 98.38 110 MET A N 1
ATOM 818 C CA . MET A 1 110 ? -19.524 -9.364 33.848 1.00 98.38 110 MET A CA 1
ATOM 819 C C . MET A 1 110 ? -20.956 -9.103 34.324 1.00 98.38 110 MET A C 1
ATOM 821 O O . MET A 1 110 ? -21.239 -9.125 35.520 1.00 98.38 110 MET A O 1
ATOM 825 N N . THR A 1 111 ? -21.882 -8.868 33.392 1.00 98.25 111 THR A N 1
ATOM 826 C CA . THR A 1 111 ? -23.287 -8.628 33.735 1.00 98.25 111 THR A CA 1
ATOM 827 C C . THR A 1 111 ? -23.971 -9.901 34.242 1.00 98.25 111 THR A C 1
ATOM 829 O O . THR A 1 111 ? -24.776 -9.815 35.169 1.00 98.25 111 THR A O 1
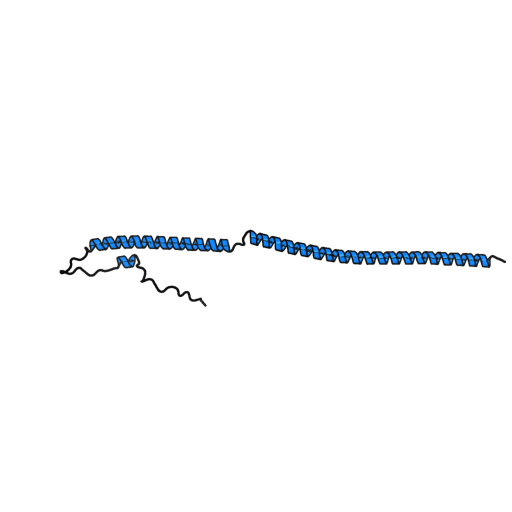ATOM 832 N N . SER A 1 112 ? -23.692 -11.075 33.661 1.00 98.44 112 SER A N 1
ATOM 833 C CA . SER A 1 112 ? -24.235 -12.339 34.178 1.00 98.44 112 SER A CA 1
ATOM 834 C C . SER A 1 112 ? -23.668 -12.674 35.553 1.00 98.44 112 SER A C 1
ATOM 836 O O . SER A 1 112 ? -24.443 -12.951 36.463 1.00 98.44 112 SER A O 1
ATOM 838 N N . GLU A 1 113 ? -22.354 -12.542 35.742 1.00 98.44 113 GLU A N 1
ATOM 839 C CA . GLU A 1 113 ? -21.705 -12.808 37.031 1.00 98.44 113 GLU A CA 1
ATOM 840 C C . GLU A 1 113 ? -22.218 -11.871 38.130 1.00 98.44 113 GLU A C 1
ATOM 842 O O . GLU A 1 113 ? -22.547 -12.316 39.228 1.00 98.44 113 GLU A O 1
ATOM 847 N N . ALA A 1 114 ? -22.359 -10.574 37.837 1.00 98.31 114 ALA A N 1
ATOM 848 C CA . ALA A 1 114 ? -22.905 -9.615 38.793 1.00 98.31 114 ALA A CA 1
ATOM 849 C C . ALA A 1 114 ? -24.354 -9.948 39.190 1.00 98.31 114 ALA A C 1
ATOM 851 O O . ALA A 1 114 ? -24.726 -9.777 40.353 1.00 98.31 114 ALA A O 1
ATOM 852 N N . ARG A 1 115 ? -25.176 -10.437 38.247 1.00 98.06 115 ARG A N 1
ATOM 853 C CA . ARG A 1 115 ? -26.547 -10.885 38.543 1.00 98.06 115 ARG A CA 1
ATOM 854 C C . ARG A 1 115 ? -26.555 -12.116 39.438 1.00 98.06 115 ARG A C 1
ATOM 856 O O . ARG A 1 115 ? -27.266 -12.108 40.437 1.00 98.06 115 ARG A O 1
ATOM 863 N N . GLU A 1 116 ? -25.745 -13.122 39.127 1.00 98.31 116 GLU A N 1
ATOM 864 C CA . GLU A 1 116 ? -25.635 -14.335 39.944 1.00 98.31 116 GLU A CA 1
ATOM 865 C C . GLU A 1 116 ? -25.180 -14.011 41.373 1.00 98.31 116 GLU A C 1
ATOM 867 O O . GLU A 1 116 ? -25.794 -14.463 42.341 1.00 98.31 116 GLU A O 1
ATOM 872 N N . GLN A 1 117 ? -24.162 -13.157 41.522 1.00 98.19 117 GLN A N 1
ATOM 873 C CA . GLN A 1 117 ? -23.681 -12.712 42.832 1.00 98.19 117 GLN A CA 1
ATOM 874 C C . GLN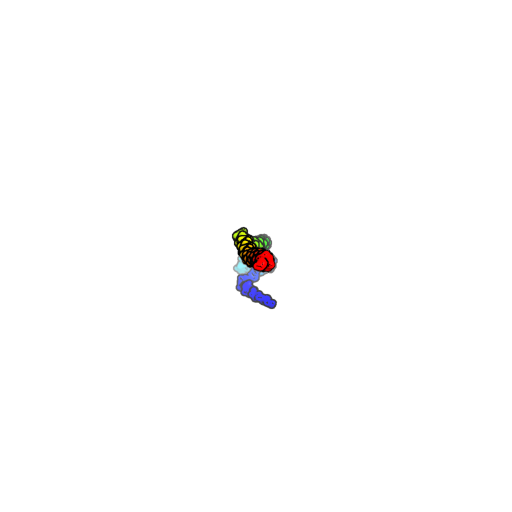 A 1 117 ? -24.752 -11.942 43.612 1.00 98.19 117 GLN A C 1
ATOM 876 O O . GLN A 1 117 ? -24.916 -12.154 44.814 1.00 98.19 117 GLN A O 1
ATOM 881 N N . TYR A 1 118 ? -25.496 -11.058 42.942 1.00 98.12 118 TYR A N 1
ATOM 882 C CA . TYR A 1 118 ? -26.590 -10.319 43.567 1.00 98.12 118 TYR A CA 1
ATOM 883 C C . TYR A 1 118 ? -27.709 -11.253 44.048 1.00 98.12 118 TYR A C 1
ATOM 885 O O . TYR A 1 118 ? -28.194 -11.121 45.174 1.00 98.12 118 TYR A O 1
ATOM 893 N N . GLU A 1 119 ? -28.112 -12.214 43.216 1.00 98.12 119 GLU A N 1
ATOM 894 C CA . GLU A 1 119 ? -29.141 -13.194 43.563 1.00 98.12 119 GLU A CA 1
ATOM 895 C C . GLU A 1 119 ? -28.717 -14.083 44.736 1.00 98.12 119 GLU A C 1
ATOM 897 O O . GLU A 1 119 ? -29.536 -14.368 45.616 1.00 98.12 119 GLU A O 1
ATOM 902 N N . ASP A 1 120 ? -27.446 -14.484 44.791 1.00 98.38 120 ASP A N 1
ATOM 903 C CA . ASP A 1 120 ? -26.901 -15.253 45.908 1.00 98.38 120 ASP A CA 1
ATOM 904 C C . ASP A 1 120 ? -26.888 -14.440 47.209 1.00 98.38 120 ASP A C 1
ATOM 906 O O . ASP A 1 120 ? -27.414 -14.888 48.229 1.00 98.38 120 ASP A O 1
ATOM 910 N N . GLN A 1 121 ? -26.404 -13.194 47.172 1.00 98.12 121 GLN A N 1
ATOM 911 C CA . GLN A 1 121 ? -26.437 -12.303 48.337 1.00 98.12 121 GLN A CA 1
ATOM 912 C C . GLN A 1 121 ? -27.865 -12.081 48.847 1.00 98.12 121 GLN A C 1
ATOM 914 O O . GLN A 1 121 ? -28.110 -12.118 50.057 1.00 98.12 121 GLN A O 1
ATOM 919 N N . LEU A 1 122 ? -28.824 -11.888 47.937 1.00 98.25 122 LEU A N 1
ATOM 920 C CA . LEU A 1 122 ? -30.228 -11.711 48.291 1.00 98.25 122 LEU A CA 1
ATOM 921 C C . LEU A 1 122 ? -30.817 -12.977 48.926 1.00 98.25 122 LEU A C 1
ATOM 923 O O . LEU A 1 122 ? -31.589 -12.882 49.884 1.00 98.25 122 LEU A O 1
ATOM 927 N N . ARG A 1 123 ? -30.447 -14.158 48.423 1.00 98.25 123 ARG A N 1
ATOM 928 C CA . ARG A 1 123 ? -30.843 -15.451 48.992 1.00 98.25 123 ARG A CA 1
ATOM 929 C C . ARG A 1 123 ? -30.295 -15.620 50.406 1.00 98.25 123 ARG A C 1
ATOM 931 O O . ARG A 1 123 ? -31.082 -15.820 51.328 1.00 98.25 123 ARG A O 1
ATOM 938 N N . GLN A 1 124 ? -28.992 -15.419 50.596 1.00 98.31 124 GLN A N 1
ATOM 939 C CA . GLN A 1 124 ? -28.345 -15.514 51.907 1.00 98.31 124 GLN A CA 1
ATOM 940 C C . GLN A 1 124 ? -28.941 -14.528 52.922 1.00 98.31 124 GLN A C 1
ATOM 942 O O . GLN A 1 124 ? -29.147 -14.870 54.087 1.00 98.31 124 GLN A O 1
ATOM 947 N N . ALA A 1 125 ? -29.229 -13.292 52.501 1.00 98.06 125 ALA A N 1
ATOM 948 C CA . ALA A 1 125 ? -29.854 -12.292 53.363 1.00 98.06 125 ALA A CA 1
ATOM 949 C C . ALA A 1 125 ? -31.266 -12.716 53.797 1.00 98.06 125 ALA A C 1
ATOM 951 O O . ALA A 1 125 ? -31.613 -12.579 54.971 1.00 98.06 125 ALA A O 1
ATOM 952 N N . ARG A 1 126 ? -32.065 -13.268 52.872 1.00 97.62 126 ARG A N 1
ATOM 953 C CA . ARG A 1 126 ? -33.411 -13.788 53.164 1.00 97.62 126 ARG A CA 1
ATOM 954 C C . ARG A 1 126 ? -33.374 -14.982 54.111 1.00 97.62 126 ARG A C 1
ATOM 956 O O . ARG A 1 126 ? -34.153 -15.008 55.057 1.00 97.62 126 ARG A O 1
ATOM 963 N N . GLU A 1 127 ? -32.467 -15.928 53.890 1.00 98.06 127 GLU A N 1
ATOM 964 C CA . GLU A 1 127 ? -32.284 -17.094 54.765 1.00 98.06 127 GLU A CA 1
ATOM 965 C C . GLU A 1 127 ? -31.906 -16.667 56.188 1.00 98.06 127 GLU A C 1
ATOM 967 O O . GLU A 1 127 ? -32.546 -17.086 57.152 1.00 98.06 127 GLU A O 1
ATOM 972 N N . LYS A 1 128 ? -30.932 -15.756 56.329 1.00 97.56 128 LYS A N 1
ATOM 973 C CA . LYS A 1 128 ? -30.532 -15.201 57.632 1.00 97.56 128 LYS A CA 1
ATOM 974 C C . LYS A 1 128 ? -31.682 -14.472 58.324 1.00 97.56 128 LYS A C 1
ATOM 976 O O . LYS A 1 128 ? -31.903 -14.681 59.513 1.00 97.56 128 LYS A O 1
ATOM 981 N N . ALA A 1 129 ? -32.423 -13.634 57.598 1.00 97.44 129 ALA A N 1
ATOM 982 C CA . ALA A 1 129 ? -33.576 -12.929 58.150 1.00 97.44 129 ALA A CA 1
ATOM 983 C C . ALA A 1 129 ? -34.670 -13.905 58.618 1.00 97.44 129 ALA A C 1
ATOM 985 O O . ALA A 1 129 ? -35.207 -13.738 59.711 1.00 97.44 129 ALA A O 1
ATOM 986 N N . GLY A 1 130 ? -34.956 -14.945 57.828 1.00 97.19 130 GLY A N 1
ATOM 987 C CA . GLY A 1 130 ? -35.901 -16.002 58.191 1.00 97.19 130 GLY A CA 1
ATOM 988 C C . GLY A 1 130 ? -35.489 -16.746 59.462 1.00 97.19 130 GLY A C 1
ATOM 989 O O . GLY A 1 130 ? -36.307 -16.891 60.367 1.00 97.19 130 GLY A O 1
ATOM 990 N N . ALA A 1 131 ? -34.214 -17.128 59.576 1.00 97.12 131 ALA A N 1
ATOM 991 C CA . ALA A 1 131 ? -33.682 -17.788 60.769 1.00 97.12 131 ALA A CA 1
ATOM 992 C C . ALA A 1 131 ? -33.802 -16.912 62.029 1.00 97.12 131 ALA A C 1
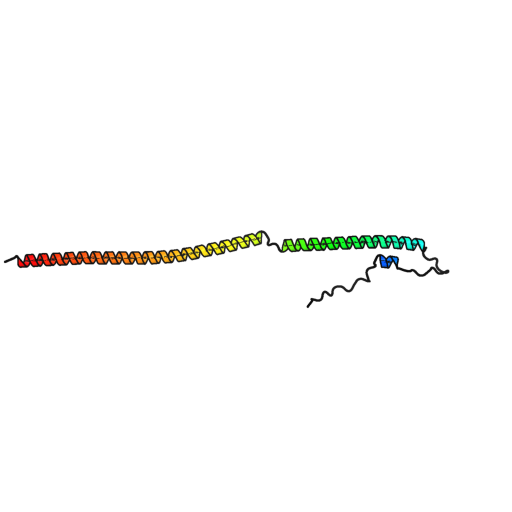ATOM 994 O O . ALA A 1 131 ? -34.173 -17.407 63.091 1.00 97.12 131 ALA A O 1
ATOM 995 N N . ILE A 1 132 ? -33.542 -15.604 61.912 1.00 96.88 132 ILE A N 1
ATOM 996 C CA . ILE A 1 132 ? -33.700 -14.657 63.028 1.00 96.88 132 ILE A CA 1
ATOM 997 C C . ILE A 1 132 ? -35.171 -14.559 63.457 1.00 96.88 132 ILE A C 1
ATOM 999 O O . ILE A 1 132 ? -35.457 -14.595 64.653 1.00 96.88 132 ILE A O 1
ATOM 1003 N N . ILE A 1 133 ? -36.104 -14.448 62.503 1.00 96.12 133 ILE A N 1
ATOM 1004 C CA . ILE A 1 133 ? -37.544 -14.377 62.797 1.00 9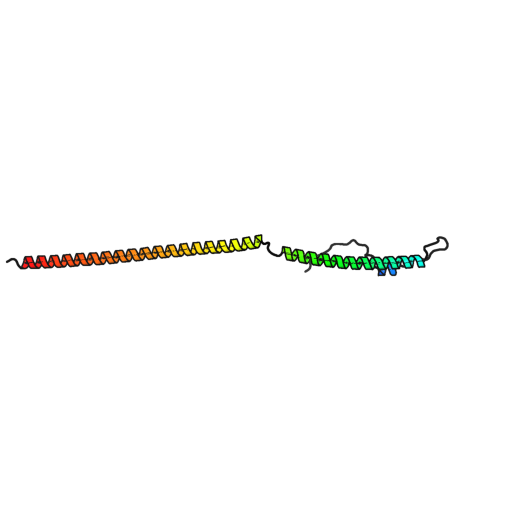6.12 133 ILE A CA 1
ATOM 1005 C C . ILE A 1 133 ? -38.018 -15.662 63.483 1.00 96.12 133 ILE A C 1
ATOM 1007 O O . ILE A 1 133 ? -38.727 -15.581 64.483 1.00 96.12 133 ILE A O 1
ATOM 1011 N N . GLN A 1 134 ? -37.610 -16.829 62.981 1.00 96.00 134 GLN A N 1
ATOM 1012 C CA . GLN A 1 134 ? -37.984 -18.117 63.561 1.00 96.00 134 GLN A CA 1
ATOM 1013 C C . GLN A 1 134 ? -37.449 -18.267 64.991 1.00 96.00 134 GLN A C 1
ATOM 1015 O O . GLN A 1 134 ? -38.222 -18.563 65.898 1.00 96.00 134 GLN A O 1
ATOM 1020 N N . ALA A 1 135 ? -36.165 -17.977 65.219 1.00 95.38 135 ALA A N 1
ATOM 1021 C CA . ALA A 1 135 ? -35.568 -18.049 66.552 1.00 95.38 135 ALA A CA 1
ATOM 1022 C C . ALA A 1 135 ? -36.259 -17.102 67.552 1.00 95.38 135 ALA A C 1
ATOM 1024 O O . ALA A 1 135 ? -36.473 -17.456 68.710 1.00 95.38 135 ALA A O 1
ATOM 1025 N N . ALA A 1 136 ? -36.648 -15.902 67.107 1.00 94.75 136 ALA A N 1
ATOM 1026 C CA . ALA A 1 136 ? -37.399 -14.964 67.937 1.00 94.75 136 ALA A CA 1
ATOM 1027 C C . ALA A 1 136 ? -38.816 -15.470 68.268 1.00 94.75 136 ALA A C 1
ATOM 1029 O O . ALA A 1 136 ? -39.297 -15.249 69.378 1.00 94.75 136 ALA A O 1
ATOM 1030 N N . GLN A 1 137 ? -39.486 -16.143 67.327 1.00 94.75 137 GLN A N 1
ATOM 1031 C CA . GLN A 1 137 ? -40.808 -16.738 67.546 1.00 94.75 137 GLN A CA 1
ATOM 1032 C C . GLN A 1 137 ? -40.754 -17.918 68.515 1.00 94.75 137 GLN A C 1
ATOM 1034 O O . GLN A 1 137 ? -41.582 -17.976 69.419 1.00 94.75 137 GLN A O 1
ATOM 1039 N N . GLU A 1 138 ? -39.781 -18.815 68.357 1.00 93.44 138 GLU A N 1
ATOM 1040 C CA . GLU A 1 138 ? -39.559 -19.943 69.269 1.00 93.44 138 GLU A CA 1
ATOM 1041 C C . GLU A 1 138 ? -39.303 -19.435 70.697 1.00 93.44 138 GLU A C 1
ATOM 1043 O O . GLU A 1 138 ? -40.026 -19.800 71.621 1.00 93.44 138 GLU A O 1
ATOM 1048 N N . ALA A 1 139 ? -38.392 -18.470 70.868 1.00 90.00 139 ALA A N 1
ATOM 1049 C CA . ALA A 1 139 ? -38.123 -17.866 72.175 1.00 90.00 139 ALA A CA 1
ATOM 1050 C C . ALA A 1 139 ? -39.357 -17.176 72.793 1.00 90.00 139 ALA A C 1
ATOM 1052 O O . ALA A 1 139 ? -39.553 -17.214 74.009 1.00 90.00 139 ALA A O 1
ATOM 1053 N N . ALA A 1 140 ? -40.200 -16.540 71.973 1.00 89.88 140 ALA A N 1
ATOM 1054 C CA . ALA A 1 140 ? -41.446 -15.938 72.441 1.00 89.88 140 ALA A CA 1
ATOM 1055 C C . ALA A 1 140 ? -42.479 -16.998 72.863 1.00 89.88 140 ALA A C 1
ATOM 1057 O O . ALA A 1 140 ? -43.171 -16.803 73.860 1.00 89.88 140 ALA A O 1
ATOM 1058 N N . GLN A 1 141 ? -42.582 -18.113 72.134 1.00 91.31 141 GLN A N 1
ATOM 1059 C CA . GLN A 1 141 ? -43.462 -19.230 72.489 1.00 91.31 141 GLN A CA 1
ATOM 1060 C C . GLN A 1 141 ? -43.030 -19.888 73.799 1.00 91.31 141 GLN A C 1
ATOM 1062 O O . GLN A 1 141 ? -43.877 -20.100 74.664 1.00 91.31 141 GLN A O 1
ATOM 1067 N N . ASP A 1 142 ? -41.731 -20.129 73.976 1.00 89.06 142 ASP A N 1
ATOM 1068 C CA . ASP A 1 142 ? -41.175 -20.696 75.206 1.00 89.06 142 ASP A CA 1
ATOM 1069 C C . ASP A 1 142 ? -41.442 -19.792 76.415 1.00 89.06 142 ASP A C 1
ATOM 1071 O O . ASP A 1 142 ? -41.851 -20.264 77.476 1.00 89.06 142 ASP A O 1
ATOM 1075 N N . ALA A 1 143 ? -41.284 -18.474 76.253 1.00 85.38 143 ALA A N 1
ATOM 1076 C CA . ALA A 1 143 ? -41.588 -17.510 77.307 1.00 85.38 143 ALA A CA 1
ATOM 1077 C C . ALA A 1 143 ? -43.081 -17.497 77.679 1.00 85.38 143 ALA A C 1
ATOM 1079 O O . ALA A 1 143 ? -43.420 -17.422 78.860 1.00 85.38 143 ALA A O 1
ATOM 1080 N N . VAL A 1 144 ? -43.978 -17.598 76.690 1.00 88.06 144 VAL A N 1
ATOM 1081 C CA . VAL A 1 144 ? -45.427 -17.693 76.936 1.00 88.06 144 VAL A CA 1
ATOM 1082 C C . VAL A 1 144 ? -45.783 -19.019 77.611 1.00 88.06 144 VAL A C 1
ATOM 1084 O O . VAL A 1 144 ? -46.591 -19.024 78.534 1.00 88.06 144 VAL A O 1
ATOM 1087 N N . ALA A 1 145 ? -45.175 -20.134 77.200 1.00 81.62 145 ALA A N 1
ATOM 1088 C CA . ALA A 1 145 ? -45.393 -21.436 77.827 1.00 81.62 145 ALA A CA 1
ATOM 1089 C C . ALA A 1 145 ? -44.947 -21.438 79.300 1.00 81.62 145 ALA A C 1
ATOM 1091 O O . ALA A 1 145 ? -45.698 -21.889 80.163 1.00 81.62 145 ALA A O 1
ATOM 1092 N N . ALA A 1 146 ? -43.783 -20.851 79.597 1.00 77.00 146 ALA A N 1
ATOM 1093 C CA . ALA A 1 146 ? -43.279 -20.712 80.961 1.00 77.00 146 ALA A CA 1
ATOM 1094 C C . ALA A 1 146 ? -44.173 -19.820 81.847 1.00 77.00 146 ALA A C 1
ATOM 1096 O O . ALA A 1 146 ? -44.372 -20.129 83.021 1.00 77.00 146 ALA A O 1
ATOM 1097 N N . ASP A 1 147 ? -44.743 -18.737 81.304 1.00 75.44 147 ASP A N 1
ATOM 1098 C CA . ASP A 1 147 ? -45.679 -17.867 82.038 1.00 75.44 147 ASP A CA 1
ATOM 1099 C C . ASP A 1 147 ? -47.030 -18.555 82.310 1.00 75.44 147 ASP A C 1
ATOM 1101 O O . ASP A 1 147 ? -47.613 -18.403 83.386 1.00 75.44 147 ASP A O 1
ATOM 1105 N N . VAL A 1 148 ? -47.515 -19.369 81.365 1.00 76.12 148 VAL A N 1
ATOM 1106 C CA . VAL A 1 148 ? -48.739 -20.172 81.534 1.00 76.12 148 VAL A CA 1
ATOM 1107 C C . VAL A 1 148 ? -48.557 -21.256 82.602 1.00 76.12 148 VAL A C 1
ATOM 1109 O O . VAL A 1 148 ? -49.488 -21.504 83.364 1.00 76.12 148 VAL A O 1
ATOM 1112 N N . GLU A 1 149 ? -47.373 -21.862 82.705 1.00 66.31 149 GLU A N 1
ATOM 1113 C CA . GLU A 1 149 ? -47.059 -22.889 83.712 1.00 66.31 149 GLU A CA 1
ATOM 1114 C C . GLU A 1 149 ? -46.802 -22.301 85.118 1.00 66.31 149 GLU A C 1
ATOM 1116 O O . GLU A 1 149 ? -46.946 -22.995 86.123 1.00 66.31 149 GLU A O 1
ATOM 1121 N N . ALA A 1 150 ? -46.483 -21.003 85.214 1.00 62.44 150 ALA A N 1
ATOM 1122 C CA . ALA A 1 150 ? -46.232 -20.297 86.474 1.00 62.44 150 ALA A CA 1
ATOM 1123 C C . ALA A 1 150 ? -47.488 -19.689 87.139 1.00 62.44 150 ALA A C 1
ATOM 1125 O O . ALA A 1 150 ? -47.393 -19.159 88.253 1.00 62.44 150 ALA A O 1
ATOM 1126 N N . ARG A 1 151 ? -48.668 -19.748 86.501 1.00 50.31 151 ARG A N 1
ATOM 1127 C CA . ARG A 1 151 ? -49.946 -19.339 87.116 1.00 50.31 151 ARG A CA 1
ATOM 1128 C C . ARG A 1 151 ? -50.612 -20.545 87.812 1.00 50.31 151 ARG A C 1
ATOM 1130 O O . ARG A 1 151 ? -50.766 -21.574 87.163 1.00 50.31 151 ARG A O 1
ATOM 1137 N N . PRO A 1 152 ? -50.982 -20.428 89.106 1.00 55.12 152 PRO A N 1
ATOM 1138 C CA . PRO A 1 152 ? -51.464 -21.538 89.940 1.00 55.12 152 PRO A CA 1
ATOM 1139 C C . PRO A 1 152 ? -52.861 -22.048 89.571 1.00 55.12 152 PRO A C 1
ATOM 1141 O O . PRO A 1 152 ? -53.677 -21.245 89.058 1.00 55.12 152 PRO A O 1
#

Radius of gyration: 53.91 Å; chains: 1; bounding box: 90×31×164 Å

pLDDT: mean 86.1, std 16.69, range [35.41, 98.56]

InterPro domains:
  IPR007793 DivIVA [PF05103] (15-142)
  IPR007793 DivIVA [PTHR35794] (14-136)
  IPR019933 DivIVA domain [TIGR03544] (15-51)

Organism: NCBI:txid335381

Secondary structure (DSSP, 8-state):
-------------PPPHHHHHH--PPPPPTTS----HHHHHHHHHHHHHHHHHHHHHHHHHHHHHHHHHHHHHHHHTSPPHHHHHHHHHHHHHHHHHHHHHHHHHHHHHHHHHHHHHHHHHHHHHHHHHHHHHHHHHHHHHHHHHHHHHT--